Protein AF-A0A345QFC3-F1 (afdb_monomer)

Radius of gyration: 16.18 Å; Cα contacts (8 Å, |Δi|>4): 31; chains: 1; bounding box: 26×41×38 Å

Solvent-accessible surface area (backbone atoms only — not comparable to full-atom values): 4393 Å² total; per-residue (Å²): 141,86,88,77,82,58,91,87,58,87,71,83,80,75,92,73,62,93,84,67,86,83,84,82,83,69,94,54,64,68,67,64,55,68,77,39,66,52,43,79,41,81,53,90,55,84,92,52,73,70,44,79,46,79,50,88,84,86,132

Sequence (59 aa):
MVIARHPDSKGDLPGLPVGTLLRILPNHACAPAAQHSHYHVVPLTPDAPLMLWCRFGGW

Structure (mmCIF, N/CA/C/O backbone):
data_AF-A0A345QFC3-F1
#
_entry.id   AF-A0A345QFC3-F1
#
loop_
_atom_site.group_PDB
_atom_site.id
_atom_site.type_symbol
_atom_site.label_atom_id
_atom_site.label_alt_id
_atom_site.label_comp_id
_atom_site.label_asym_id
_atom_site.label_entity_id
_atom_site.label_seq_id
_atom_site.pdbx_PDB_ins_code
_atom_site.Cartn_x
_atom_site.Cartn_y
_atom_site.Cartn_z
_atom_site.occupancy
_atom_site.B_iso_or_equiv
_atom_site.auth_seq_id
_atom_site.auth_comp_id
_atom_site.auth_asym_id
_atom_site.auth_atom_id
_atom_site.pdbx_PDB_model_num
ATOM 1 N N . MET A 1 1 ? -8.181 -9.689 -2.884 1.00 69.88 1 MET A N 1
ATOM 2 C CA . MET A 1 1 ? -7.129 -9.876 -1.860 1.00 69.88 1 MET A CA 1
ATOM 3 C C . MET A 1 1 ? -7.635 -10.888 -0.847 1.00 69.88 1 MET A C 1
ATOM 5 O O . MET A 1 1 ? -8.796 -10.791 -0.476 1.00 69.88 1 MET A O 1
ATOM 9 N N . VAL A 1 2 ? -6.810 -11.857 -0.449 1.00 83.12 2 VAL A N 1
ATOM 10 C CA . VAL A 1 2 ? -7.151 -12.888 0.547 1.00 83.12 2 VAL A CA 1
ATOM 11 C C . VAL A 1 2 ? -6.172 -12.761 1.709 1.00 83.12 2 VAL A C 1
ATOM 13 O O . VAL A 1 2 ? -4.978 -12.588 1.473 1.00 83.12 2 VAL A O 1
ATOM 16 N N . ILE A 1 3 ? -6.671 -12.836 2.942 1.00 87.69 3 ILE A N 1
ATOM 17 C CA . ILE A 1 3 ? -5.849 -12.895 4.154 1.00 87.69 3 ILE A CA 1
ATOM 18 C C . ILE A 1 3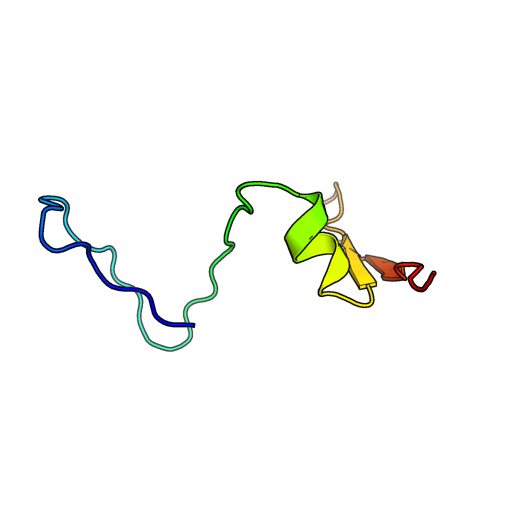 ? -6.057 -14.273 4.767 1.00 87.69 3 ILE A C 1
ATOM 20 O O . ILE A 1 3 ? -7.181 -14.645 5.094 1.00 87.69 3 ILE A O 1
ATOM 24 N N . ALA A 1 4 ? -4.972 -15.028 4.895 1.00 87.06 4 ALA A N 1
ATOM 25 C CA . ALA A 1 4 ? -4.973 -16.363 5.469 1.00 87.06 4 ALA A CA 1
ATOM 26 C C . ALA A 1 4 ? -3.743 -16.542 6.360 1.00 87.06 4 ALA A C 1
ATOM 28 O O . ALA A 1 4 ? -2.698 -15.928 6.132 1.00 87.06 4 ALA A O 1
ATOM 29 N N . ARG A 1 5 ? -3.865 -17.394 7.380 1.00 88.81 5 ARG A N 1
ATOM 30 C CA . ARG A 1 5 ? -2.734 -17.758 8.234 1.00 88.81 5 ARG A CA 1
ATOM 31 C C . ARG A 1 5 ? -1.805 -18.702 7.473 1.00 88.81 5 ARG A C 1
ATOM 33 O O . ARG A 1 5 ? -2.268 -19.663 6.866 1.00 88.81 5 ARG A O 1
ATOM 40 N N . HIS A 1 6 ? -0.500 -18.451 7.545 1.00 91.06 6 HIS A N 1
ATOM 41 C CA . HIS A 1 6 ? 0.493 -19.417 7.081 1.00 91.06 6 HIS A CA 1
ATOM 42 C C . HIS A 1 6 ? 0.386 -20.717 7.904 1.00 91.06 6 HIS A C 1
ATOM 44 O O . HIS A 1 6 ? 0.237 -20.605 9.123 1.00 91.06 6 HIS A O 1
ATOM 50 N N . PRO A 1 7 ? 0.485 -21.921 7.307 1.00 91.12 7 PRO A N 1
ATOM 51 C CA . PRO A 1 7 ? 0.335 -23.189 8.031 1.00 91.12 7 PRO A CA 1
ATOM 52 C C . PRO A 1 7 ? 1.219 -23.307 9.279 1.00 91.12 7 PRO A C 1
ATOM 54 O O . PRO A 1 7 ? 0.758 -23.772 10.316 1.00 91.12 7 PRO A O 1
ATOM 57 N N . ASP A 1 8 ? 2.450 -22.797 9.202 1.00 95.62 8 ASP A N 1
ATOM 58 C CA . ASP A 1 8 ? 3.420 -22.860 10.306 1.00 95.62 8 ASP A CA 1
ATOM 59 C C . ASP A 1 8 ? 3.260 -21.741 11.350 1.00 95.62 8 ASP A C 1
ATOM 61 O O . ASP A 1 8 ? 3.983 -21.702 12.349 1.00 95.62 8 ASP A O 1
ATOM 65 N N . SER A 1 9 ? 2.337 -20.797 11.140 1.00 93.00 9 SER A N 1
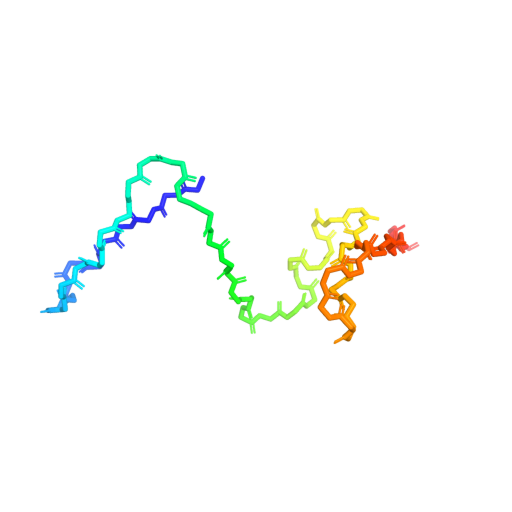ATOM 66 C CA . SER A 1 9 ? 2.107 -19.719 12.100 1.00 93.00 9 SER A CA 1
ATOM 67 C C . SER A 1 9 ? 1.285 -20.218 13.287 1.00 93.00 9 SER A C 1
ATOM 69 O O . SER A 1 9 ? 0.161 -20.699 13.130 1.00 93.00 9 SER A O 1
ATOM 71 N N . LYS A 1 10 ? 1.847 -20.052 14.489 1.00 92.31 10 LYS A N 1
ATOM 72 C CA . LYS A 1 10 ? 1.227 -20.423 15.773 1.00 92.31 10 LYS A CA 1
ATOM 73 C C . LYS A 1 10 ? 0.450 -19.281 16.439 1.00 92.31 10 LYS A C 1
ATOM 75 O O . LYS A 1 10 ? -0.060 -19.467 17.535 1.00 92.31 10 LYS A O 1
ATOM 80 N N . GLY A 1 11 ? 0.408 -18.102 15.817 1.00 88.56 11 GLY A N 1
ATOM 81 C CA . GLY A 1 11 ? -0.333 -16.954 16.336 1.00 88.56 11 GLY A CA 1
ATOM 82 C C . GLY A 1 11 ? -1.822 -17.032 16.006 1.00 88.56 11 GLY A C 1
ATOM 83 O O . GLY A 1 11 ? -2.212 -17.532 14.944 1.00 88.56 11 GLY A O 1
ATOM 84 N N . ASP A 1 12 ? -2.648 -16.488 16.895 1.00 86.81 12 ASP A N 1
ATOM 85 C CA . ASP A 1 12 ? -4.068 -16.304 16.622 1.00 86.81 12 ASP A CA 1
ATOM 86 C C . ASP A 1 12 ? -4.277 -15.247 15.535 1.00 86.81 12 ASP A C 1
ATOM 88 O O . ASP A 1 12 ? -3.555 -14.250 15.445 1.00 86.81 12 ASP A O 1
ATOM 92 N N . LEU A 1 13 ? -5.279 -15.473 14.683 1.00 85.12 13 LEU A N 1
ATOM 93 C CA . LEU A 1 13 ? -5.705 -14.454 13.732 1.00 85.12 13 LEU A CA 1
ATOM 94 C C . LEU A 1 13 ? -6.571 -13.422 14.465 1.00 85.12 13 LEU A C 1
ATOM 96 O O . LEU A 1 13 ? -7.486 -13.820 15.189 1.00 85.12 13 LEU A O 1
ATOM 100 N N . PRO A 1 14 ? -6.350 -12.112 14.256 1.00 88.94 14 PRO A N 1
ATOM 101 C CA . PRO A 1 14 ? -7.279 -11.107 14.750 1.00 88.94 14 PRO A CA 1
ATOM 102 C C . PRO A 1 14 ? -8.650 -11.288 14.086 1.00 88.94 14 PRO A C 1
ATOM 104 O O . PRO A 1 14 ? -8.754 -11.771 12.955 1.00 88.94 14 PRO A O 1
ATOM 107 N N . GLY A 1 15 ? -9.711 -10.866 14.773 1.00 91.62 15 GLY A N 1
ATOM 108 C CA . GLY A 1 15 ? -11.048 -10.826 14.190 1.00 91.62 15 GLY A CA 1
ATOM 109 C C . GLY A 1 15 ? -11.090 -9.829 13.033 1.00 91.62 15 GLY A C 1
ATOM 110 O O . GLY A 1 15 ? -11.033 -8.623 13.258 1.00 91.62 15 GLY A O 1
ATOM 111 N N . LEU A 1 16 ? -11.203 -10.333 11.804 1.00 92.50 16 LEU A N 1
ATOM 112 C CA . LEU A 1 16 ? -11.317 -9.534 10.581 1.00 92.50 16 LEU A CA 1
ATOM 113 C C . LEU A 1 16 ? -12.644 -9.854 9.872 1.00 92.50 1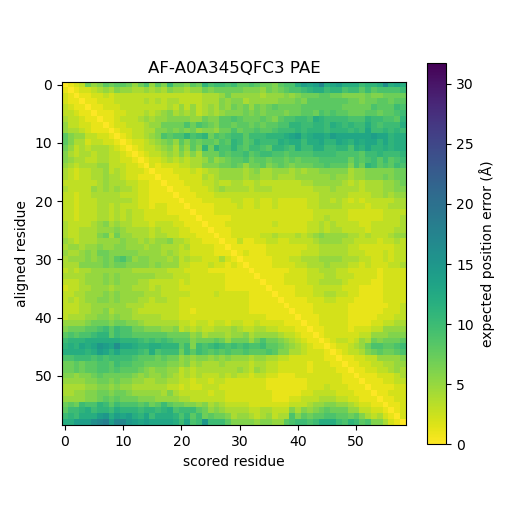6 LEU A C 1
ATOM 115 O O . LEU A 1 16 ? -12.644 -10.615 8.900 1.00 92.50 16 LEU A O 1
ATOM 119 N N . PRO A 1 17 ? -13.789 -9.341 10.367 1.00 92.62 17 PRO A N 1
ATOM 120 C CA . PRO A 1 17 ? -15.065 -9.491 9.681 1.00 92.62 17 PRO A CA 1
ATOM 121 C C . PRO A 1 17 ? -15.009 -8.985 8.235 1.00 92.62 17 PRO A C 1
ATOM 123 O O . PRO A 1 17 ? -14.218 -8.111 7.873 1.00 92.62 17 PRO A O 1
ATOM 126 N N . VAL A 1 18 ? -15.903 -9.503 7.394 1.00 92.38 18 VAL A N 1
ATOM 127 C CA . VAL A 1 18 ? -16.059 -8.987 6.030 1.00 92.38 18 VAL A CA 1
ATOM 128 C C . VAL A 1 18 ? -16.402 -7.495 6.089 1.00 92.38 18 VAL A C 1
ATOM 130 O O . VAL A 1 18 ? -17.298 -7.086 6.82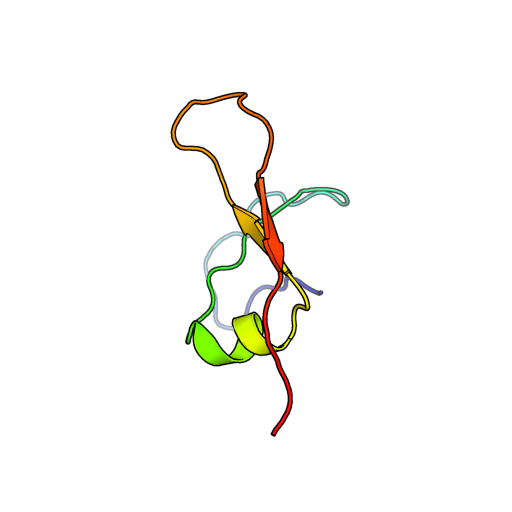2 1.00 92.38 18 VAL A O 1
ATOM 133 N N . GLY A 1 19 ? -15.672 -6.689 5.315 1.00 93.44 19 GLY A N 1
ATOM 134 C CA . GLY A 1 19 ? -15.799 -5.229 5.297 1.00 93.44 19 GLY A CA 1
ATOM 135 C C . GLY 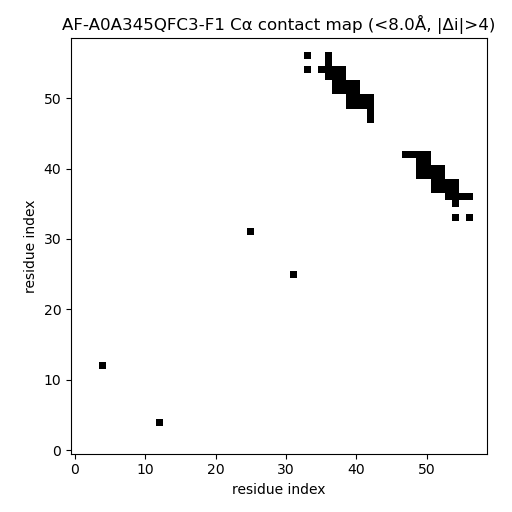A 1 19 ? -14.748 -4.483 6.125 1.00 93.44 19 GLY A C 1
ATOM 136 O O . GLY A 1 19 ? -14.630 -3.268 5.978 1.00 93.44 19 GLY A O 1
ATOM 137 N N . THR A 1 20 ? -13.937 -5.168 6.942 1.00 94.31 20 THR A N 1
ATOM 138 C CA . THR A 1 20 ? -12.814 -4.524 7.639 1.00 94.31 20 THR A CA 1
ATOM 139 C C . THR A 1 20 ? -11.805 -3.937 6.644 1.00 94.31 20 THR A C 1
ATOM 141 O O . THR A 1 20 ? -11.266 -4.646 5.793 1.00 94.31 20 THR A O 1
ATOM 144 N N . LEU A 1 21 ? -11.515 -2.638 6.775 1.00 93.88 21 LEU A N 1
ATOM 145 C CA . LEU A 1 21 ? -10.485 -1.950 5.997 1.00 93.88 21 LEU A CA 1
ATOM 146 C C . LEU A 1 21 ? -9.120 -2.084 6.676 1.00 93.88 21 LEU A C 1
ATOM 148 O O . LEU A 1 21 ? -8.979 -1.826 7.869 1.00 93.88 21 LEU A O 1
ATOM 152 N N . LEU A 1 22 ? -8.104 -2.450 5.897 1.00 94.25 22 LEU A N 1
ATOM 153 C CA . LEU A 1 22 ? -6.729 -2.640 6.359 1.00 94.25 22 LEU A CA 1
ATOM 154 C C . LEU A 1 22 ? -5.758 -1.843 5.484 1.00 94.25 22 LEU A C 1
ATOM 156 O O . LEU A 1 22 ? -6.045 -1.561 4.320 1.00 94.25 22 LEU A O 1
ATOM 160 N N . ARG A 1 23 ? -4.584 -1.511 6.032 1.00 94.19 23 ARG A N 1
ATOM 161 C CA . ARG A 1 23 ? -3.466 -0.909 5.288 1.00 94.19 23 ARG A CA 1
ATOM 162 C C . ARG A 1 23 ? -2.337 -1.927 5.175 1.00 94.19 23 ARG A C 1
ATOM 164 O O . ARG A 1 23 ? -1.861 -2.424 6.190 1.00 94.19 23 ARG A O 1
ATOM 171 N N . ILE A 1 24 ? -1.914 -2.227 3.949 1.00 93.56 24 ILE A N 1
ATOM 172 C CA . ILE A 1 24 ? -0.824 -3.170 3.676 1.00 93.56 24 ILE A CA 1
ATOM 173 C C . ILE A 1 24 ? 0.441 -2.377 3.367 1.00 93.56 24 ILE A C 1
ATOM 175 O O . ILE A 1 24 ? 0.462 -1.587 2.424 1.00 93.56 24 ILE A O 1
ATOM 179 N N . LEU A 1 25 ? 1.488 -2.581 4.167 1.00 95.50 25 LEU A N 1
ATOM 180 C CA . LEU A 1 25 ? 2.782 -1.952 3.926 1.00 95.50 25 LEU A CA 1
ATOM 181 C C . LEU A 1 25 ? 3.486 -2.671 2.763 1.00 95.50 25 LEU A C 1
ATOM 183 O O . LEU A 1 25 ? 3.620 -3.897 2.802 1.00 95.50 25 LEU A O 1
ATOM 187 N N . PRO A 1 26 ? 3.936 -1.949 1.725 1.00 94.75 26 PRO A N 1
ATOM 188 C CA . PRO A 1 26 ? 4.662 -2.568 0.632 1.00 94.75 26 PRO A CA 1
ATOM 189 C C . PRO A 1 26 ? 6.069 -2.965 1.082 1.00 94.75 26 PRO A C 1
ATOM 191 O O . PRO A 1 26 ? 6.730 -2.217 1.795 1.00 94.75 26 PRO A O 1
ATOM 194 N N . ASN A 1 27 ? 6.559 -4.109 0.603 1.00 95.56 27 ASN A N 1
ATOM 195 C CA . ASN A 1 27 ? 7.948 -4.509 0.838 1.00 95.56 27 ASN A CA 1
ATOM 196 C C . ASN A 1 27 ? 8.939 -3.543 0.159 1.00 95.56 27 ASN A C 1
ATOM 198 O O . ASN A 1 27 ? 9.903 -3.090 0.761 1.00 95.56 27 ASN A O 1
ATOM 202 N N . HIS A 1 28 ? 8.671 -3.193 -1.103 1.00 96.56 28 HIS A N 1
ATOM 203 C CA . HIS A 1 28 ? 9.452 -2.223 -1.866 1.00 96.56 28 HIS A CA 1
ATOM 204 C C . HIS A 1 28 ? 8.509 -1.179 -2.448 1.00 96.56 28 HIS A C 1
ATOM 206 O O . HIS A 1 28 ? 7.622 -1.542 -3.214 1.00 96.56 28 HIS A O 1
ATOM 212 N N . ALA A 1 29 ? 8.687 0.101 -2.116 1.00 95.12 29 ALA A N 1
ATOM 213 C CA . ALA A 1 29 ? 7.715 1.144 -2.449 1.00 95.12 29 ALA A CA 1
ATOM 214 C C . ALA A 1 29 ? 7.482 1.301 -3.963 1.00 95.12 29 ALA A C 1
ATOM 216 O O . ALA A 1 29 ? 6.3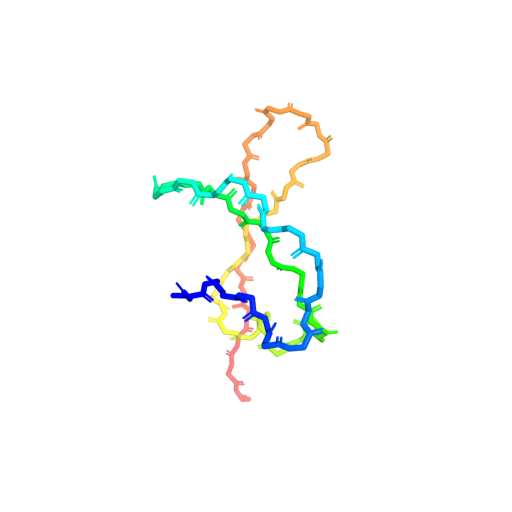42 1.467 -4.387 1.00 95.12 29 ALA A O 1
ATOM 217 N N . CYS A 1 30 ? 8.531 1.197 -4.788 1.00 95.31 30 CYS A N 1
ATOM 218 C CA . CYS A 1 30 ? 8.445 1.518 -6.219 1.00 95.31 30 CYS A CA 1
ATOM 219 C C . CYS A 1 30 ? 7.506 0.597 -7.011 1.00 95.31 30 CYS A C 1
ATOM 221 O O . CYS A 1 30 ? 6.810 1.060 -7.909 1.00 95.31 30 CYS A O 1
ATOM 223 N N . ALA A 1 31 ? 7.479 -0.699 -6.689 1.00 94.31 31 ALA A N 1
ATOM 224 C CA . ALA A 1 31 ? 6.714 -1.674 -7.463 1.00 94.31 31 ALA A CA 1
ATOM 225 C C . ALA A 1 31 ? 5.190 -1.459 -7.348 1.00 94.31 31 ALA A C 1
ATOM 227 O O . ALA A 1 31 ? 4.560 -1.255 -8.384 1.00 94.31 31 ALA A O 1
ATOM 228 N N . PRO A 1 32 ? 4.579 -1.427 -6.146 1.00 92.50 32 PRO A N 1
ATOM 229 C CA . PRO A 1 32 ? 3.165 -1.113 -5.999 1.00 92.50 32 PRO A CA 1
ATOM 230 C C . PRO A 1 32 ? 2.866 0.348 -6.330 1.00 92.50 32 PRO A C 1
ATOM 232 O O . PRO A 1 32 ? 1.818 0.611 -6.906 1.00 92.50 32 PRO A O 1
ATOM 235 N N . ALA A 1 33 ? 3.781 1.290 -6.069 1.00 94.69 33 ALA A N 1
ATOM 236 C CA . ALA A 1 33 ? 3.594 2.683 -6.474 1.00 94.69 33 ALA A CA 1
ATOM 237 C C . ALA A 1 33 ? 3.325 2.808 -7.988 1.00 94.69 33 ALA A C 1
ATOM 239 O O . ALA A 1 33 ? 2.408 3.514 -8.401 1.00 94.69 33 ALA A O 1
ATOM 240 N N . ALA A 1 34 ? 4.042 2.042 -8.818 1.00 95.31 34 ALA A N 1
ATOM 241 C CA . ALA A 1 34 ? 3.837 2.023 -10.265 1.00 95.31 34 ALA A CA 1
ATOM 242 C C . ALA A 1 34 ? 2.485 1.424 -10.716 1.00 95.31 34 ALA A C 1
ATOM 244 O O . ALA A 1 34 ? 2.035 1.743 -11.819 1.00 95.31 34 ALA A O 1
ATOM 245 N N . GLN A 1 35 ? 1.829 0.602 -9.887 1.00 95.94 35 GLN A N 1
ATO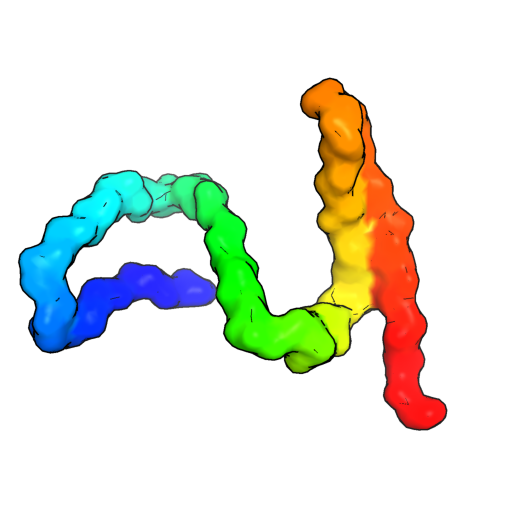M 246 C CA . GLN A 1 35 ? 0.537 -0.038 -10.196 1.00 95.94 35 GLN A CA 1
ATOM 247 C C . GLN A 1 35 ? -0.669 0.898 -10.020 1.00 95.94 35 GLN A C 1
ATOM 249 O O . GLN A 1 35 ? -1.792 0.526 -10.358 1.00 95.94 35 GLN A O 1
ATOM 254 N N . HIS A 1 36 ? -0.457 2.110 -9.503 1.00 95.81 36 HIS A N 1
ATOM 255 C CA . HIS A 1 36 ? -1.504 3.109 -9.321 1.00 95.81 36 HIS A CA 1
ATOM 256 C C . HIS A 1 36 ? -1.267 4.322 -10.231 1.00 95.81 36 HIS A C 1
ATOM 258 O O . HIS A 1 36 ? -0.131 4.729 -10.479 1.00 95.81 36 HIS A O 1
ATOM 264 N N . SER A 1 37 ? -2.353 4.915 -10.736 1.00 97.00 37 SER A N 1
ATOM 265 C CA . SER A 1 37 ? -2.300 6.153 -11.532 1.00 97.00 37 SER A CA 1
ATOM 266 C C . SER A 1 37 ? -2.186 7.412 -10.670 1.00 97.00 37 SER A C 1
ATOM 268 O O . SER A 1 37 ? -1.833 8.473 -11.173 1.00 97.00 37 SER A O 1
ATOM 270 N N . HIS A 1 38 ? -2.492 7.310 -9.377 1.00 97.31 38 HIS A N 1
ATOM 271 C CA . HIS A 1 38 ? -2.421 8.395 -8.406 1.00 97.31 38 HIS A CA 1
ATOM 272 C C . HIS A 1 38 ? -2.302 7.843 -6.981 1.00 97.31 38 HIS A C 1
ATOM 274 O O . HIS A 1 38 ? -2.532 6.656 -6.739 1.00 97.31 38 HIS A O 1
ATOM 280 N N . TYR A 1 39 ? -1.994 8.726 -6.035 1.00 97.38 39 TYR A N 1
ATOM 281 C CA . TYR A 1 39 ? -1.920 8.424 -4.610 1.00 97.38 39 TYR A CA 1
ATOM 282 C C . TYR A 1 39 ? -2.890 9.295 -3.820 1.00 97.38 39 TYR A C 1
ATOM 284 O O . TYR A 1 39 ? -2.991 10.497 -4.068 1.00 97.38 39 TYR A O 1
ATOM 292 N N . HIS A 1 40 ? -3.552 8.690 -2.834 1.00 96.81 40 HIS A N 1
ATOM 293 C CA . HIS A 1 40 ? -4.242 9.425 -1.779 1.00 96.81 40 HIS A CA 1
ATOM 294 C C . HIS A 1 40 ? -3.234 9.763 -0.6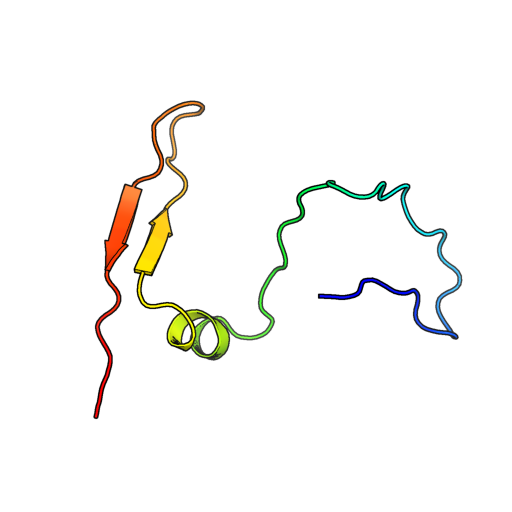82 1.00 96.81 40 HIS A C 1
ATOM 296 O O . HIS A 1 40 ? -2.702 8.867 -0.022 1.00 96.81 40 HIS A O 1
ATOM 302 N N . VAL A 1 41 ? -2.959 11.048 -0.497 1.00 96.19 41 VAL A N 1
ATOM 303 C CA . VAL A 1 41 ? -2.009 11.535 0.501 1.00 96.19 41 VAL A CA 1
ATOM 304 C C . VAL A 1 41 ? -2.755 11.821 1.791 1.00 96.19 41 VAL A C 1
ATOM 306 O O . VAL A 1 41 ? -3.710 12.600 1.817 1.00 96.19 41 VAL A O 1
ATOM 309 N N . VAL A 1 42 ? -2.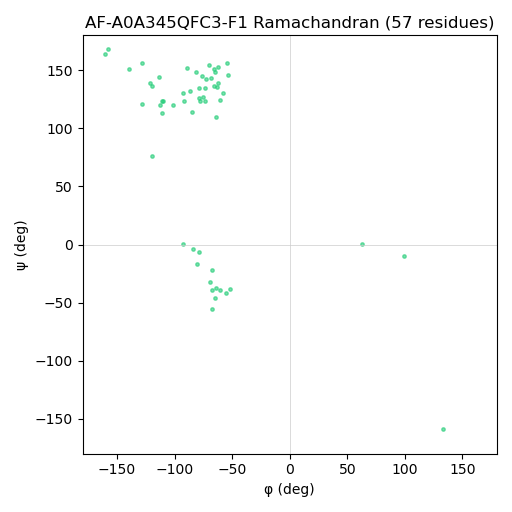303 11.169 2.859 1.00 94.69 42 VAL A N 1
ATOM 310 C CA . VAL A 1 42 ? -2.843 11.360 4.202 1.00 94.69 42 VAL A CA 1
ATOM 311 C C . VAL A 1 42 ? -2.352 12.712 4.732 1.00 94.69 42 VAL A C 1
ATOM 313 O O . VAL A 1 42 ? -1.139 12.933 4.760 1.00 94.69 42 VAL A O 1
ATOM 316 N N . PRO A 1 43 ? -3.256 13.623 5.123 1.00 95.00 43 PRO A N 1
ATOM 317 C CA . PRO A 1 43 ? -2.864 14.920 5.652 1.00 95.00 43 PRO A CA 1
ATOM 318 C C . PRO A 1 43 ? -2.229 14.788 7.038 1.00 95.00 43 PRO A C 1
ATOM 320 O O . PRO A 1 43 ? -2.506 13.851 7.785 1.00 95.00 43 PRO A O 1
ATOM 323 N N . LEU A 1 44 ? -1.386 15.762 7.387 1.00 94.31 44 LEU A N 1
ATOM 324 C CA . LEU A 1 44 ? -0.798 15.856 8.725 1.00 94.31 44 LEU A CA 1
ATOM 325 C C . LEU A 1 44 ? -1.862 16.175 9.784 1.00 94.31 44 LEU A C 1
ATOM 327 O O . LEU A 1 44 ? -1.814 15.649 10.892 1.00 94.31 44 LEU A O 1
ATOM 331 N N . THR A 1 45 ? -2.813 17.045 9.440 1.00 94.88 45 THR A N 1
ATOM 332 C CA . THR A 1 45 ? -3.929 17.399 10.314 1.00 94.88 45 THR A CA 1
ATOM 333 C C . THR A 1 45 ? -4.984 16.293 10.270 1.00 94.88 45 THR A C 1
ATOM 335 O O . THR A 1 45 ? -5.445 15.956 9.175 1.00 94.88 45 THR A O 1
ATOM 338 N N . PRO A 1 46 ? -5.395 15.744 11.427 1.00 90.31 46 PRO A N 1
ATOM 339 C CA . PRO A 1 46 ? -6.535 14.835 11.504 1.00 90.31 46 PRO A CA 1
ATOM 340 C C . PRO A 1 46 ? -7.789 15.453 10.871 1.00 90.31 46 PRO A C 1
ATOM 342 O O . PRO A 1 46 ? -7.971 16.667 10.919 1.00 90.31 46 PRO A O 1
ATOM 345 N N . ASP A 1 47 ? -8.630 14.624 10.251 1.00 90.56 47 ASP A N 1
ATOM 346 C CA . ASP A 1 47 ? -9.909 15.000 9.618 1.00 90.56 47 ASP A CA 1
ATOM 347 C C . ASP A 1 47 ? -9.837 15.972 8.426 1.00 90.56 47 ASP A C 1
ATOM 349 O O . ASP A 1 47 ? -10.860 16.279 7.809 1.00 90.56 47 ASP A O 1
ATOM 353 N N . ALA A 1 48 ? -8.642 16.415 8.028 1.00 95.06 48 ALA A N 1
ATOM 354 C CA . ALA A 1 48 ? -8.473 17.101 6.756 1.00 95.06 48 ALA A CA 1
ATOM 355 C C . ALA A 1 48 ? -8.765 16.141 5.578 1.00 95.06 48 ALA A C 1
ATOM 357 O O . ALA A 1 48 ? -8.562 14.925 5.687 1.00 95.06 48 ALA A O 1
ATOM 358 N N . PRO A 1 49 ? -9.241 16.659 4.431 1.00 94.75 49 PRO A N 1
ATOM 359 C CA . PRO A 1 49 ? -9.504 15.828 3.266 1.00 94.75 49 PRO A CA 1
ATOM 360 C C . PRO A 1 49 ? -8.210 15.216 2.718 1.00 94.75 49 PRO A C 1
ATOM 362 O O . PRO A 1 49 ? -7.135 15.819 2.773 1.00 94.75 49 PRO A O 1
ATOM 365 N N . LEU A 1 50 ? -8.327 14.020 2.138 1.00 95.81 50 LEU A N 1
ATOM 366 C CA . LEU A 1 50 ? -7.228 13.406 1.398 1.00 95.81 50 LEU A CA 1
ATOM 367 C C . LEU A 1 50 ? -6.878 14.271 0.188 1.00 95.81 50 LEU A C 1
ATOM 369 O O . LEU A 1 50 ? -7.759 14.697 -0.561 1.00 95.81 50 LEU A O 1
ATOM 373 N N . MET A 1 51 ? -5.584 14.477 -0.032 1.00 96.69 51 MET A N 1
ATOM 374 C CA . MET A 1 51 ? -5.104 15.081 -1.273 1.00 96.69 51 MET A CA 1
ATOM 375 C C . MET A 1 51 ? -4.853 13.989 -2.312 1.00 96.69 51 MET A C 1
ATOM 377 O O . MET A 1 51 ? -4.515 12.858 -1.962 1.00 96.69 51 MET A O 1
ATOM 381 N N . LEU A 1 52 ? -4.977 14.333 -3.592 1.00 97.62 52 LEU A N 1
ATOM 382 C CA . LEU A 1 52 ? -4.711 13.419 -4.698 1.00 97.62 52 LEU A CA 1
ATOM 383 C C . LEU A 1 52 ? -3.455 13.859 -5.446 1.00 97.62 52 LEU A C 1
ATOM 385 O O . LEU A 1 52 ? -3.380 14.987 -5.931 1.00 97.62 52 LEU A O 1
ATOM 389 N N . TRP A 1 53 ? -2.473 12.966 -5.553 1.00 97.62 53 TRP A N 1
ATOM 390 C CA . TRP A 1 53 ? -1.264 13.182 -6.350 1.00 97.62 53 TRP A CA 1
ATOM 391 C C . TRP A 1 53 ? -1.266 12.262 -7.562 1.00 97.62 53 TRP A C 1
ATOM 393 O O . TRP A 1 53 ? -1.146 11.047 -7.411 1.00 97.62 53 TRP A O 1
ATOM 403 N N . CYS A 1 54 ? -1.383 12.826 -8.764 1.00 97.50 54 CYS A N 1
ATOM 404 C CA . CYS A 1 54 ? -1.270 12.058 -10.002 1.00 97.50 54 CYS A CA 1
ATOM 405 C C . CYS A 1 54 ? 0.153 11.514 -10.170 1.00 97.50 54 CYS A C 1
ATOM 407 O O . CYS A 1 54 ? 1.136 12.228 -9.963 1.00 97.50 54 CYS A O 1
ATOM 409 N N . ARG A 1 55 ? 0.268 10.250 -10.580 1.00 95.50 55 ARG A N 1
ATOM 410 C CA . ARG A 1 55 ? 1.544 9.617 -10.903 1.00 95.50 55 ARG A CA 1
ATOM 411 C C . ARG A 1 55 ? 1.820 9.778 -12.395 1.00 95.50 55 ARG A C 1
ATOM 413 O O . ARG A 1 55 ? 0.988 9.418 -13.221 1.00 95.50 55 ARG A O 1
ATOM 420 N N . PHE A 1 56 ? 3.012 10.246 -12.747 1.00 92.50 56 PHE A N 1
ATOM 421 C CA . PHE A 1 56 ? 3.502 10.139 -14.120 1.00 92.50 56 PHE A CA 1
ATOM 422 C C . PHE A 1 56 ? 3.955 8.699 -14.407 1.00 92.50 56 PHE A C 1
ATOM 424 O O . PHE A 1 56 ? 4.484 8.015 -13.527 1.00 92.50 56 PHE A O 1
ATOM 431 N N . GLY A 1 57 ? 3.761 8.218 -15.630 1.00 89.62 57 GLY A N 1
ATOM 432 C CA . GLY A 1 57 ? 4.138 6.866 -16.035 1.00 89.62 57 GLY A CA 1
ATOM 433 C C . GLY A 1 57 ? 4.243 6.751 -17.550 1.00 89.62 57 GLY A C 1
ATOM 434 O O . GLY A 1 57 ? 3.759 7.620 -18.268 1.00 89.62 57 GLY A O 1
ATOM 435 N N . GLY A 1 58 ? 4.895 5.693 -18.018 1.00 88.69 58 GLY A N 1
ATOM 436 C CA . GLY A 1 58 ? 5.279 5.527 -19.416 1.00 88.69 58 GLY A CA 1
ATOM 437 C C . GLY A 1 58 ? 6.731 5.070 -19.515 1.00 88.69 58 GLY A C 1
ATOM 438 O O . GLY A 1 58 ? 7.265 4.519 -18.549 1.00 88.69 58 GLY A O 1
ATOM 439 N N . TRP A 1 59 ? 7.330 5.304 -20.676 1.00 80.38 59 TRP A N 1
ATOM 440 C CA . TRP A 1 59 ? 8.678 4.898 -21.073 1.00 80.38 59 TRP A CA 1
ATOM 441 C C . TRP A 1 59 ? 9.535 6.116 -21.399 1.00 80.38 59 TRP A C 1
ATOM 443 O O . TRP A 1 59 ? 8.997 7.049 -22.040 1.00 80.38 59 TRP A O 1
#

pLDDT: mean 92.7, std 4.74, range [69.88, 97.62]

Mean predicted aligned error: 4.64 Å

Secondary structure (DSSP, 8-state):
------TT--SPPP---TT----PPPSSTHHHHHT-SEEEEPPSSTTPPPEEEEPP---

Foldseek 3Di:
DDDDDDPPDPDDDPDDPPPDDDDDDDPDCVPVVQVDQWDFADDPDPPDHTDIGGDDDDD